Protein AF-A0A8X8AJ62-F1 (afdb_monomer_lite)

Radius of gyration: 15.15 Å; chains: 1; bounding box: 36×32×38 Å

Sequence (116 aa):
MSSTPMVYSGLHSRVGINNPIADGFCWTLLRCIHEDQKVLSAQRLALKAECNSKLAVALTIMEECFQSMVDPRTGIDMIPHALYNWGSDFARLNFFGFYTVVLEKDDVLVSAASVR

Foldseek 3Di:
DDPPPVVVVVLVVQALPWADDPPQKTKGKAEQDPDDVDDDPPVRVVSNVSRVVVLVVQLVVCPVVDDFDADPPPRDGLSNLLSNQPADPPPVSRNVPKIKMFMDGPNRTDHIDIDD

Structure (mmCIF, N/CA/C/O backbone):
data_AF-A0A8X8AJ62-F1
#
_entry.id   AF-A0A8X8AJ62-F1
#
loop_
_atom_site.group_PDB
_atom_site.id
_atom_site.type_symbol
_atom_site.label_atom_id
_atom_site.label_alt_id
_atom_site.label_comp_id
_atom_site.label_asym_id
_atom_site.label_entity_id
_atom_site.label_seq_id
_atom_site.pdbx_PDB_ins_code
_atom_site.Cartn_x
_atom_site.Cartn_y
_atom_site.Cartn_z
_atom_site.occupancy
_atom_site.B_iso_or_equiv
_atom_site.auth_seq_id
_atom_site.auth_comp_id
_atom_site.auth_asym_id
_atom_site.auth_atom_id
_atom_site.pdbx_PDB_model_num
ATOM 1 N N . MET A 1 1 ? 17.919 -17.410 22.016 1.00 38.44 1 MET A N 1
ATOM 2 C CA . MET A 1 1 ? 18.422 -16.394 21.066 1.00 38.44 1 MET A CA 1
ATOM 3 C C . MET A 1 1 ? 17.294 -16.083 20.097 1.00 38.44 1 MET A C 1
ATOM 5 O O . MET A 1 1 ? 16.982 -16.928 19.272 1.00 38.44 1 MET A O 1
ATOM 9 N N . SER A 1 2 ? 16.586 -14.964 20.275 1.00 44.19 2 SER A N 1
ATOM 10 C CA . SER A 1 2 ? 15.438 -14.624 19.426 1.00 44.19 2 SER A CA 1
ATOM 11 C C . SER A 1 2 ? 15.929 -14.179 18.048 1.00 44.19 2 SER A C 1
ATOM 13 O O . SER A 1 2 ? 16.673 -13.210 17.925 1.00 44.19 2 SER A O 1
ATOM 15 N N . SER A 1 3 ? 15.492 -14.873 17.007 1.00 51.97 3 SER A N 1
ATOM 16 C CA . SER A 1 3 ? 15.751 -14.629 15.579 1.00 51.97 3 SER A CA 1
ATOM 17 C C . SER A 1 3 ? 15.193 -13.295 15.035 1.00 51.97 3 SER A C 1
ATOM 19 O O . SER A 1 3 ? 15.229 -13.045 13.834 1.00 51.97 3 SER A O 1
ATOM 21 N N . THR A 1 4 ? 14.689 -12.413 15.897 1.00 64.69 4 THR A N 1
ATOM 22 C CA . THR A 1 4 ? 13.856 -11.253 15.552 1.00 64.69 4 THR A CA 1
ATOM 23 C C . THR A 1 4 ? 14.575 -10.059 14.895 1.00 64.69 4 THR A C 1
ATOM 25 O O . THR A 1 4 ? 13.979 -9.473 13.991 1.00 64.69 4 THR A O 1
ATOM 28 N N . PRO A 1 5 ? 15.833 -9.685 15.224 1.00 73.19 5 PRO A N 1
ATOM 29 C CA . PRO A 1 5 ? 16.467 -8.513 14.601 1.00 73.19 5 PRO A CA 1
ATOM 30 C C . PRO A 1 5 ? 16.886 -8.759 13.147 1.00 73.19 5 PRO A C 1
ATOM 32 O O . PRO A 1 5 ? 16.831 -7.856 12.318 1.00 73.19 5 PRO A O 1
ATOM 35 N N . MET A 1 6 ? 17.300 -9.992 12.843 1.00 78.62 6 MET A N 1
ATOM 36 C CA . MET A 1 6 ? 17.825 -10.379 11.531 1.00 78.62 6 MET A CA 1
ATOM 37 C C . MET A 1 6 ? 16.717 -10.468 10.479 1.00 78.62 6 MET A C 1
ATOM 39 O O . MET A 1 6 ? 16.909 -10.081 9.331 1.00 78.62 6 MET A O 1
ATOM 43 N N . VAL A 1 7 ? 15.535 -10.938 10.889 1.00 82.12 7 VAL A N 1
ATOM 44 C CA . VAL A 1 7 ? 14.348 -10.961 10.028 1.00 82.12 7 VAL A CA 1
ATOM 45 C C . VAL A 1 7 ? 13.894 -9.535 9.719 1.00 82.12 7 VAL A C 1
ATOM 47 O O . VAL A 1 7 ? 13.638 -9.218 8.561 1.00 82.12 7 VAL A O 1
ATOM 50 N N . TYR A 1 8 ? 13.872 -8.650 10.723 1.00 82.69 8 TYR A N 1
ATOM 51 C CA . TYR A 1 8 ? 13.519 -7.245 10.518 1.00 82.69 8 TYR A CA 1
ATOM 52 C C . TYR A 1 8 ? 14.479 -6.540 9.553 1.00 82.69 8 TYR A C 1
ATOM 54 O O . TYR A 1 8 ? 14.025 -5.910 8.601 1.00 82.69 8 TYR A O 1
ATOM 62 N N . SER A 1 9 ? 15.795 -6.660 9.756 1.00 85.62 9 SER A N 1
ATOM 63 C CA . SER A 1 9 ? 16.773 -6.022 8.866 1.00 85.62 9 SER A CA 1
ATOM 64 C C . SER A 1 9 ? 16.725 -6.593 7.446 1.00 85.62 9 SER A C 1
ATOM 66 O O . SER A 1 9 ? 16.845 -5.834 6.486 1.00 85.62 9 SER A O 1
ATOM 68 N N . GLY A 1 10 ? 16.491 -7.902 7.308 1.00 88.75 10 GLY A N 1
ATOM 69 C CA . GLY A 1 10 ? 16.342 -8.571 6.016 1.00 88.75 10 GLY A CA 1
ATOM 70 C C . GLY A 1 10 ? 15.068 -8.190 5.255 1.00 88.75 10 GLY A C 1
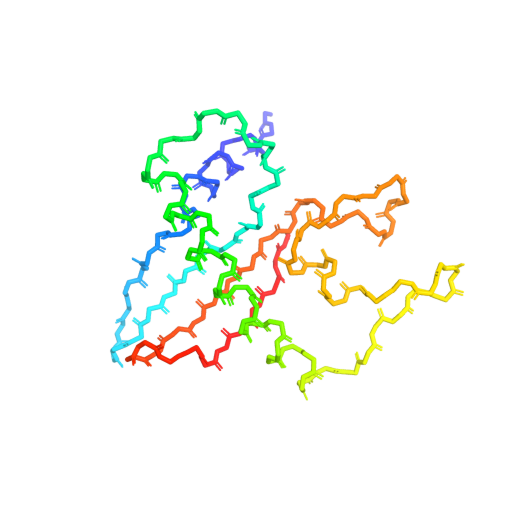ATO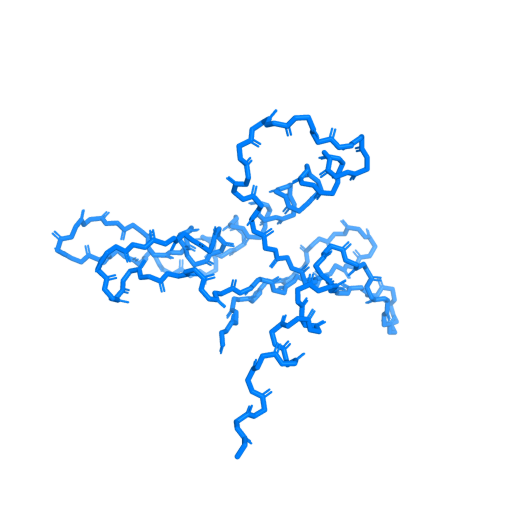M 71 O O . GLY A 1 10 ? 15.103 -8.092 4.032 1.00 88.75 10 GLY A O 1
ATOM 72 N N . LEU A 1 11 ? 13.953 -7.954 5.951 1.00 87.50 11 LEU A N 1
ATOM 73 C CA . LEU A 1 11 ? 12.733 -7.406 5.345 1.00 87.50 11 LEU A CA 1
ATOM 74 C C . LEU A 1 11 ? 12.929 -5.940 4.959 1.00 87.50 11 LEU A C 1
ATOM 76 O O . LEU A 1 11 ? 12.609 -5.541 3.843 1.00 87.50 11 LEU A O 1
ATOM 80 N N . HIS A 1 12 ? 13.505 -5.144 5.860 1.00 89.44 12 HIS A N 1
ATOM 81 C CA . HIS A 1 12 ? 13.691 -3.716 5.638 1.00 89.44 12 HIS A CA 1
ATOM 82 C C . HIS A 1 12 ? 14.611 -3.421 4.445 1.00 89.44 12 HIS A C 1
ATOM 84 O O . HIS A 1 12 ? 14.350 -2.490 3.688 1.00 89.44 12 HIS A O 1
ATOM 90 N N . SER A 1 13 ? 15.648 -4.237 4.226 1.00 90.81 13 SER A N 1
ATOM 91 C CA . SER A 1 13 ? 16.546 -4.095 3.073 1.00 90.81 13 SER A CA 1
ATOM 92 C C . SER A 1 13 ? 15.901 -4.443 1.727 1.00 90.81 13 SER A C 1
ATOM 94 O O . SER A 1 13 ? 16.476 -4.124 0.689 1.00 90.81 13 SER A O 1
ATOM 96 N N . ARG A 1 14 ? 14.719 -5.076 1.727 1.00 92.88 14 ARG A N 1
ATOM 97 C CA . ARG A 1 14 ? 13.964 -5.449 0.519 1.00 92.88 14 ARG A CA 1
ATOM 98 C C . ARG A 1 14 ? 12.863 -4.457 0.144 1.00 92.88 14 ARG A C 1
ATOM 100 O O . ARG A 1 14 ? 12.188 -4.665 -0.861 1.00 92.88 14 ARG A O 1
ATOM 107 N N . VAL A 1 15 ? 12.664 -3.401 0.933 1.00 94.06 15 VAL A N 1
ATOM 108 C CA . VAL A 1 15 ? 11.624 -2.401 0.662 1.00 94.06 15 VAL A CA 1
ATOM 109 C C . VAL A 1 15 ? 11.892 -1.690 -0.666 1.00 94.06 15 VAL A C 1
ATOM 111 O O . VAL A 1 15 ? 12.999 -1.217 -0.911 1.00 94.06 15 VAL A O 1
ATOM 114 N N . GLY A 1 16 ? 10.861 -1.613 -1.508 1.00 94.06 16 GLY A N 1
ATOM 115 C CA . GLY A 1 16 ? 10.889 -0.994 -2.834 1.00 94.06 16 GLY A CA 1
ATOM 116 C C . GLY A 1 16 ? 11.655 -1.785 -3.896 1.00 94.06 16 GLY A C 1
ATOM 117 O O . GLY A 1 16 ? 11.815 -1.300 -5.008 1.00 94.06 16 GLY A O 1
ATOM 118 N N . ILE A 1 17 ? 12.117 -3.003 -3.591 1.00 94.50 17 ILE A N 1
ATOM 119 C CA . ILE A 1 17 ? 12.693 -3.892 -4.604 1.00 94.50 17 ILE A CA 1
ATOM 120 C C . ILE A 1 17 ? 11.556 -4.594 -5.346 1.00 94.50 17 ILE A C 1
ATOM 122 O O . ILE A 1 17 ? 10.735 -5.269 -4.726 1.00 94.50 17 ILE A O 1
ATOM 126 N N . ASN A 1 18 ? 11.551 -4.471 -6.671 1.00 93.69 18 ASN A N 1
ATOM 127 C CA . ASN A 1 18 ? 10.657 -5.202 -7.564 1.00 93.69 18 ASN A CA 1
ATOM 128 C C . ASN A 1 18 ? 11.174 -6.641 -7.739 1.00 93.69 18 ASN A C 1
ATOM 130 O O . ASN A 1 18 ? 12.297 -6.853 -8.202 1.00 93.69 18 ASN A O 1
ATOM 134 N N . ASN A 1 19 ? 10.373 -7.630 -7.344 1.00 95.31 19 ASN A N 1
ATOM 135 C CA . ASN A 1 19 ? 10.713 -9.050 -7.415 1.00 95.31 19 ASN A CA 1
ATOM 136 C C . ASN A 1 19 ? 9.852 -9.729 -8.497 1.00 95.31 19 ASN A C 1
ATOM 138 O O . ASN A 1 19 ? 8.697 -10.073 -8.222 1.00 95.31 19 ASN A O 1
ATOM 142 N N . PRO A 1 20 ? 10.382 -9.932 -9.717 1.00 95.69 20 PRO A N 1
ATOM 143 C CA . PRO A 1 20 ? 9.636 -10.573 -10.793 1.00 95.69 20 PRO A CA 1
ATOM 144 C C . PRO A 1 20 ? 9.372 -12.052 -10.487 1.00 95.69 20 PRO A C 1
ATOM 146 O O . PRO A 1 20 ? 10.208 -12.748 -9.905 1.00 95.69 20 PRO A O 1
ATOM 149 N N . ILE A 1 21 ? 8.211 -12.531 -10.917 1.00 94.69 21 ILE A N 1
ATOM 150 C CA . ILE A 1 21 ? 7.796 -13.936 -10.892 1.00 94.69 21 ILE A CA 1
ATOM 151 C C . ILE A 1 21 ? 7.280 -14.334 -12.290 1.00 94.69 21 ILE A C 1
ATOM 153 O O . ILE A 1 21 ? 7.456 -13.594 -13.259 1.00 94.69 21 ILE A O 1
ATOM 157 N N . ALA A 1 22 ? 6.710 -15.533 -12.435 1.00 93.56 22 ALA A N 1
ATOM 158 C CA . ALA A 1 22 ? 6.205 -16.011 -13.724 1.00 93.56 22 ALA A CA 1
ATOM 159 C C . ALA A 1 22 ? 5.079 -15.118 -14.294 1.00 93.56 22 ALA A C 1
ATOM 161 O O . ALA A 1 22 ? 4.454 -14.346 -13.572 1.00 93.56 22 ALA A O 1
ATOM 162 N N . ASP A 1 23 ? 4.817 -15.252 -15.597 1.00 93.06 23 ASP A N 1
ATOM 163 C CA . ASP A 1 23 ? 3.658 -14.668 -16.294 1.00 93.06 23 ASP A CA 1
ATOM 164 C C . ASP A 1 23 ? 3.543 -13.131 -16.257 1.00 93.06 23 ASP A C 1
ATOM 166 O O . ASP A 1 23 ? 2.443 -12.579 -16.317 1.00 93.06 23 ASP A O 1
ATOM 170 N N . GLY A 1 24 ? 4.682 -12.434 -16.180 1.00 92.69 24 GLY A N 1
ATOM 171 C CA . GLY A 1 24 ? 4.733 -10.965 -16.192 1.00 92.69 24 GLY A CA 1
ATOM 172 C C . GLY A 1 24 ? 4.344 -10.319 -14.861 1.00 92.69 24 GLY A C 1
ATOM 173 O O . GLY A 1 24 ? 4.167 -9.104 -14.792 1.00 92.69 24 GLY A O 1
ATOM 174 N N . PHE A 1 25 ? 4.214 -11.115 -13.798 1.00 96.75 25 PHE A N 1
ATOM 175 C CA . PHE A 1 25 ? 3.936 -10.602 -12.466 1.00 96.75 25 PHE A CA 1
ATOM 176 C C . PHE A 1 25 ? 5.213 -10.168 -11.743 1.00 96.75 25 PHE A C 1
ATOM 178 O O . PHE A 1 25 ? 6.292 -10.737 -11.916 1.00 96.75 25 PHE A O 1
ATOM 185 N N . CYS A 1 26 ? 5.069 -9.191 -10.860 1.00 97.12 26 CYS A N 1
ATOM 186 C CA . CYS A 1 26 ? 6.109 -8.702 -9.973 1.00 97.12 26 CYS A CA 1
ATOM 187 C C . CYS A 1 26 ? 5.496 -8.395 -8.610 1.00 97.12 26 CYS A C 1
ATOM 189 O O . CYS A 1 26 ? 4.381 -7.886 -8.542 1.00 97.12 26 CYS A O 1
ATOM 191 N N . TRP A 1 27 ? 6.204 -8.690 -7.521 1.00 96.88 27 TRP A N 1
ATOM 192 C CA . TRP A 1 27 ? 5.787 -8.241 -6.197 1.00 96.88 27 TRP A CA 1
ATOM 193 C C . TRP A 1 27 ? 6.815 -7.309 -5.567 1.00 96.88 27 TRP A C 1
ATOM 195 O O . TRP A 1 27 ? 8.030 -7.486 -5.707 1.00 96.88 27 TRP A O 1
ATOM 205 N N . THR A 1 28 ? 6.310 -6.344 -4.808 1.00 97.19 28 THR A N 1
ATOM 206 C CA . THR A 1 28 ? 7.135 -5.343 -4.132 1.00 97.19 28 THR A CA 1
ATOM 207 C C . THR A 1 28 ? 6.710 -5.242 -2.680 1.00 97.19 28 THR A C 1
ATOM 209 O O . THR A 1 28 ? 5.526 -5.120 -2.362 1.00 97.19 28 THR A O 1
ATOM 212 N N . LEU A 1 29 ? 7.693 -5.301 -1.781 1.00 96.62 29 LEU A N 1
ATOM 213 C CA . LEU A 1 29 ? 7.486 -5.002 -0.371 1.00 96.62 29 LEU A CA 1
ATOM 214 C C . LEU A 1 29 ? 7.570 -3.489 -0.174 1.00 96.62 29 LEU A C 1
ATOM 216 O O . LEU A 1 29 ? 8.582 -2.872 -0.489 1.00 96.62 29 LEU A O 1
ATOM 220 N N . LEU A 1 30 ? 6.527 -2.891 0.371 1.00 96.38 30 LEU A N 1
ATOM 221 C CA . LEU A 1 30 ? 6.395 -1.461 0.592 1.00 96.38 30 LEU A CA 1
ATOM 222 C C . LEU A 1 30 ? 6.353 -1.149 2.081 1.00 96.38 30 LEU A C 1
ATOM 224 O O . LEU A 1 30 ? 5.873 -1.926 2.911 1.00 96.38 30 LEU A O 1
ATOM 228 N N . ARG A 1 31 ? 6.839 0.047 2.396 1.00 93.88 31 ARG A N 1
ATOM 229 C CA . ARG A 1 31 ? 6.711 0.677 3.703 1.00 93.88 31 ARG A CA 1
ATOM 230 C C . ARG A 1 31 ? 6.775 2.186 3.507 1.00 93.88 31 ARG A C 1
ATOM 232 O O . ARG A 1 31 ? 7.635 2.663 2.767 1.00 93.88 31 ARG A O 1
ATOM 239 N N . CYS A 1 32 ? 5.900 2.936 4.167 1.00 91.69 32 CYS A N 1
ATOM 240 C CA . CYS A 1 32 ? 5.981 4.389 4.185 1.00 91.69 32 CYS A CA 1
ATOM 241 C C . CYS A 1 32 ? 7.273 4.815 4.889 1.00 91.69 32 CYS A C 1
ATOM 243 O O . CYS A 1 32 ? 7.596 4.351 5.989 1.00 91.69 32 CYS A O 1
ATOM 245 N N . ILE A 1 33 ? 8.022 5.700 4.233 1.00 86.62 33 ILE A N 1
ATOM 246 C CA . ILE A 1 33 ? 9.291 6.231 4.732 1.00 86.62 33 ILE A CA 1
ATOM 247 C C . ILE A 1 33 ? 9.012 7.588 5.390 1.00 86.62 33 ILE A C 1
ATOM 249 O O . ILE A 1 33 ? 8.990 8.629 4.726 1.00 86.62 33 ILE A O 1
ATOM 253 N N . HIS A 1 34 ? 8.801 7.576 6.709 1.00 79.38 34 HIS A N 1
ATOM 254 C CA . HIS A 1 34 ? 8.453 8.761 7.514 1.00 79.38 34 HIS A CA 1
ATOM 255 C C . HIS A 1 34 ? 9.614 9.724 7.796 1.00 79.38 34 HIS A C 1
ATOM 257 O O . HIS A 1 34 ? 9.423 10.676 8.540 1.00 79.38 34 HIS A O 1
ATOM 263 N N . GLU A 1 35 ? 10.810 9.502 7.243 1.00 76.19 35 GLU A N 1
ATOM 264 C CA . GLU A 1 35 ? 11.964 10.357 7.545 1.00 76.19 35 GLU A CA 1
ATOM 265 C C . GLU A 1 35 ? 11.717 11.832 7.194 1.00 76.19 35 GLU A C 1
ATOM 267 O O . GLU A 1 35 ? 11.241 12.152 6.092 1.00 76.19 35 GLU A O 1
ATOM 272 N N . ASP A 1 36 ? 12.091 12.704 8.138 1.00 60.84 36 ASP A N 1
ATOM 273 C CA . ASP A 1 36 ? 12.166 14.151 7.955 1.00 60.84 36 ASP A CA 1
ATOM 274 C C . ASP A 1 36 ? 13.132 14.497 6.820 1.00 60.84 36 ASP A C 1
ATOM 276 O O . ASP A 1 36 ? 14.137 13.820 6.608 1.00 60.84 36 ASP A O 1
ATOM 280 N N . GLN A 1 37 ? 12.846 15.594 6.115 1.00 55.91 37 GLN A N 1
ATOM 281 C CA . GLN A 1 37 ? 13.537 16.083 4.911 1.00 55.91 37 GLN A CA 1
ATOM 282 C C . GLN A 1 37 ? 15.035 16.440 5.079 1.00 55.91 37 GLN A C 1
ATOM 284 O O . GLN A 1 37 ? 15.588 17.175 4.260 1.00 55.91 37 GLN A O 1
ATOM 289 N N . LYS A 1 38 ? 15.736 15.956 6.114 1.00 63.31 38 LYS A N 1
ATOM 290 C CA . LYS A 1 38 ? 17.199 16.063 6.177 1.00 63.31 38 LYS A CA 1
ATOM 291 C C . LYS A 1 38 ? 17.793 15.405 4.936 1.00 63.31 38 LYS A C 1
ATOM 293 O O . LYS A 1 38 ? 17.385 14.305 4.592 1.00 63.31 38 LYS A O 1
ATOM 298 N N . VAL A 1 39 ? 18.735 16.108 4.299 1.00 64.88 39 VAL A N 1
ATOM 299 C CA . VAL A 1 39 ? 19.394 15.810 3.011 1.00 64.88 39 VAL A CA 1
ATOM 300 C C . VAL A 1 39 ? 19.336 14.324 2.633 1.00 64.88 39 VAL A C 1
ATOM 302 O O . VAL A 1 39 ? 20.233 13.543 2.947 1.00 64.88 39 VAL A O 1
ATOM 305 N N . LEU A 1 40 ? 18.251 13.933 1.963 1.00 75.69 40 LEU A N 1
ATOM 306 C CA . LEU A 1 40 ? 18.111 12.605 1.385 1.00 75.69 40 LEU A CA 1
ATOM 307 C C . LEU A 1 40 ? 18.860 12.601 0.053 1.00 75.69 40 LEU A C 1
ATOM 309 O O . LEU A 1 40 ? 18.804 13.571 -0.705 1.00 75.69 40 LEU A O 1
ATOM 313 N N . SER A 1 41 ? 19.555 11.506 -0.257 1.00 87.88 41 SER A N 1
ATOM 314 C CA . SER A 1 41 ? 20.112 11.328 -1.598 1.00 87.88 41 SER A CA 1
ATOM 315 C C . SER A 1 41 ? 18.982 11.296 -2.636 1.00 87.88 41 SER A C 1
ATOM 317 O O . SER A 1 41 ? 17.859 10.887 -2.331 1.00 87.88 41 SER A O 1
ATOM 319 N N . ALA A 1 42 ? 19.276 11.676 -3.883 1.00 88.69 42 ALA A N 1
ATOM 320 C CA . ALA A 1 42 ? 18.298 11.616 -4.974 1.00 88.69 42 ALA A CA 1
ATOM 321 C C . ALA A 1 42 ? 17.677 10.213 -5.121 1.00 88.69 42 ALA A C 1
ATOM 323 O O . ALA A 1 42 ? 16.472 10.081 -5.312 1.00 88.69 42 ALA A O 1
ATOM 324 N N . GLN A 1 43 ? 18.485 9.164 -4.933 1.00 87.81 43 GLN A N 1
ATOM 325 C CA . GLN A 1 43 ? 18.038 7.767 -4.929 1.00 87.81 43 GLN A CA 1
ATOM 326 C C . GLN A 1 43 ? 17.009 7.493 -3.826 1.00 87.81 43 GLN A C 1
ATOM 328 O O . GLN A 1 43 ? 16.004 6.828 -4.060 1.00 87.81 43 GLN A O 1
ATOM 333 N N . ARG A 1 44 ? 17.228 8.030 -2.622 1.00 87.00 44 ARG A N 1
ATOM 334 C CA . ARG A 1 44 ? 16.330 7.824 -1.483 1.00 87.00 44 ARG A CA 1
ATOM 335 C C . ARG A 1 44 ? 15.028 8.609 -1.620 1.00 87.00 44 ARG A C 1
ATOM 337 O O . ARG A 1 44 ? 13.980 8.119 -1.209 1.00 87.00 44 ARG A O 1
ATOM 344 N N . LEU A 1 45 ? 15.084 9.793 -2.232 1.00 89.44 45 LEU A N 1
ATOM 345 C CA . LEU A 1 45 ? 13.894 10.556 -2.613 1.00 89.44 45 LEU A CA 1
ATOM 346 C C . LEU A 1 45 ? 13.066 9.818 -3.668 1.0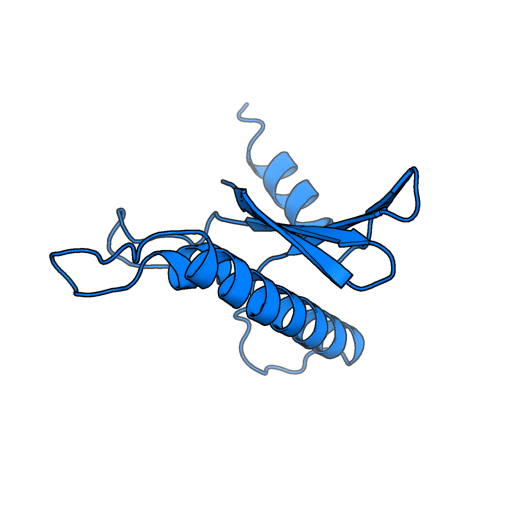0 89.44 45 LEU A C 1
ATOM 348 O O . LEU A 1 45 ? 11.854 9.714 -3.503 1.00 89.44 45 LEU A O 1
ATOM 352 N N . ALA A 1 46 ? 13.713 9.268 -4.700 1.00 90.62 46 ALA A N 1
ATOM 353 C CA . ALA A 1 46 ? 13.047 8.474 -5.729 1.00 90.62 46 ALA A CA 1
ATOM 354 C C . ALA A 1 46 ? 12.367 7.233 -5.129 1.00 90.62 46 ALA A C 1
ATOM 356 O O . ALA A 1 46 ? 11.178 7.032 -5.350 1.00 90.62 46 ALA A O 1
ATOM 357 N N . LEU A 1 47 ? 13.075 6.482 -4.276 1.00 91.31 47 LEU A N 1
ATOM 358 C CA . LEU A 1 47 ? 12.518 5.328 -3.564 1.00 91.31 47 LEU A CA 1
ATOM 359 C C . LEU A 1 47 ? 11.299 5.709 -2.712 1.00 91.31 47 LEU A C 1
ATOM 361 O O . LEU A 1 47 ? 10.285 5.018 -2.722 1.00 91.31 47 LEU A O 1
ATOM 365 N N . LYS A 1 48 ? 11.375 6.824 -1.974 1.00 91.69 48 LYS A N 1
ATOM 366 C CA . LYS A 1 48 ? 10.249 7.327 -1.175 1.00 91.69 48 LYS A CA 1
ATOM 367 C C . LYS A 1 48 ? 9.054 7.695 -2.054 1.00 91.69 48 LYS A C 1
ATOM 369 O O . LYS A 1 48 ? 7.929 7.356 -1.698 1.00 91.69 48 LYS A O 1
ATOM 374 N N . ALA A 1 49 ? 9.288 8.373 -3.176 1.00 92.44 49 ALA A N 1
ATOM 375 C CA . ALA A 1 49 ? 8.234 8.742 -4.115 1.00 92.44 49 ALA A CA 1
ATOM 376 C C . ALA A 1 49 ? 7.568 7.503 -4.733 1.00 92.44 49 ALA A C 1
ATOM 378 O O . ALA A 1 49 ? 6.342 7.423 -4.747 1.00 92.44 49 ALA A O 1
ATOM 379 N N . GLU A 1 50 ? 8.358 6.517 -5.164 1.00 93.19 50 GLU A N 1
ATOM 380 C CA . GLU A 1 50 ? 7.859 5.261 -5.728 1.00 93.19 50 GLU A CA 1
ATOM 381 C C . GLU A 1 50 ? 7.039 4.469 -4.701 1.00 93.19 50 GLU A C 1
ATOM 383 O O . GLU A 1 50 ? 5.882 4.136 -4.962 1.00 93.19 50 GLU A O 1
ATOM 388 N N . CYS A 1 51 ? 7.586 4.244 -3.500 1.00 94.50 51 CYS A N 1
ATOM 389 C CA . CYS A 1 51 ? 6.878 3.544 -2.428 1.00 94.50 51 CYS A CA 1
ATOM 390 C C . CYS A 1 51 ? 5.556 4.232 -2.077 1.00 94.50 51 CYS A C 1
ATOM 392 O O . CYS A 1 51 ? 4.529 3.566 -1.971 1.00 94.50 51 CYS A O 1
ATOM 394 N N . ASN A 1 52 ? 5.561 5.559 -1.921 1.00 93.94 52 ASN A N 1
ATOM 395 C CA . ASN A 1 52 ? 4.352 6.308 -1.590 1.00 93.94 52 ASN A CA 1
ATOM 396 C C . ASN A 1 52 ? 3.322 6.272 -2.726 1.00 93.94 52 ASN A C 1
ATOM 398 O O . ASN A 1 52 ? 2.132 6.155 -2.448 1.00 93.94 52 ASN A O 1
ATOM 402 N N . SER A 1 53 ? 3.756 6.330 -3.989 1.00 94.75 53 SER A N 1
ATOM 403 C CA . SER A 1 53 ? 2.849 6.222 -5.135 1.00 94.75 53 SER A CA 1
ATOM 404 C C . SER A 1 53 ? 2.174 4.851 -5.181 1.00 94.75 53 SER A C 1
ATOM 406 O O . SER A 1 53 ? 0.958 4.777 -5.345 1.00 94.75 53 SER A O 1
ATOM 408 N N . LYS A 1 54 ? 2.929 3.763 -4.977 1.00 96.25 54 LYS A N 1
ATOM 409 C CA . LYS A 1 54 ? 2.360 2.406 -4.943 1.00 96.25 54 LYS A CA 1
ATOM 410 C C . LYS A 1 54 ? 1.436 2.206 -3.736 1.00 96.25 54 LYS A C 1
ATOM 412 O O . LYS A 1 54 ? 0.380 1.597 -3.875 1.00 96.25 54 LYS A O 1
ATOM 417 N N . LEU A 1 55 ? 1.785 2.762 -2.571 1.00 97.19 55 LEU A N 1
ATOM 418 C CA . LEU A 1 55 ? 0.927 2.744 -1.379 1.00 97.19 55 LEU A CA 1
ATOM 419 C C . LEU A 1 55 ? -0.393 3.492 -1.591 1.00 97.19 55 LEU A C 1
ATOM 421 O O . LEU A 1 55 ? -1.424 3.026 -1.115 1.00 97.19 55 LEU A O 1
ATOM 425 N N . ALA A 1 56 ? -0.382 4.615 -2.314 1.00 96.56 56 ALA A N 1
ATOM 426 C CA . ALA A 1 56 ? -1.599 5.356 -2.630 1.00 96.56 56 ALA A CA 1
ATOM 427 C C . ALA A 1 56 ? -2.558 4.533 -3.505 1.00 96.56 56 ALA A C 1
ATOM 429 O O . ALA A 1 56 ? -3.745 4.468 -3.205 1.00 96.56 56 ALA A O 1
ATOM 430 N N . VAL A 1 57 ? -2.041 3.843 -4.527 1.00 96.94 57 VAL A N 1
ATOM 431 C CA . VAL A 1 57 ? -2.853 2.943 -5.367 1.00 96.94 57 VAL A CA 1
ATOM 432 C C . VAL A 1 57 ? -3.352 1.737 -4.563 1.00 96.94 57 VAL A C 1
ATOM 434 O O . VAL A 1 57 ? -4.523 1.376 -4.649 1.00 96.94 57 VAL A O 1
ATOM 437 N N . ALA A 1 58 ? -2.492 1.140 -3.732 1.00 97.44 58 ALA A N 1
ATOM 438 C CA . ALA A 1 58 ? -2.879 0.043 -2.847 1.00 97.44 58 ALA A CA 1
ATOM 439 C C . ALA A 1 58 ? -3.989 0.450 -1.863 1.00 97.44 58 ALA A C 1
ATOM 441 O O . ALA A 1 58 ? -4.868 -0.360 -1.573 1.00 97.44 58 ALA A O 1
ATOM 442 N N . LEU A 1 59 ? -3.973 1.695 -1.373 1.00 96.50 59 LEU A N 1
ATOM 443 C CA . LEU A 1 59 ? -5.031 2.224 -0.515 1.00 96.50 59 LEU A CA 1
ATOM 444 C C . LEU A 1 59 ? -6.373 2.248 -1.234 1.00 96.50 59 LEU A C 1
ATOM 446 O O . LEU A 1 59 ? -7.339 1.746 -0.673 1.00 96.50 59 LEU A O 1
ATOM 450 N N . THR A 1 60 ? -6.417 2.728 -2.477 1.00 95.50 60 THR A N 1
ATOM 451 C CA . THR A 1 60 ? -7.652 2.722 -3.271 1.00 95.50 60 THR A CA 1
ATOM 452 C C . THR A 1 60 ? -8.226 1.311 -3.406 1.00 95.50 60 THR A C 1
ATOM 454 O O . THR A 1 60 ? -9.407 1.112 -3.144 1.00 95.50 60 THR A O 1
ATOM 457 N N . ILE A 1 61 ? -7.391 0.305 -3.699 1.00 94.94 61 ILE A N 1
ATOM 458 C CA . ILE A 1 61 ? -7.853 -1.094 -3.763 1.00 94.94 61 ILE A CA 1
ATOM 459 C C . ILE A 1 61 ? -8.419 -1.554 -2.416 1.00 94.94 61 ILE A C 1
ATOM 461 O O . ILE A 1 61 ? -9.472 -2.187 -2.372 1.00 94.94 61 ILE A O 1
ATOM 465 N N . MET A 1 62 ? -7.736 -1.253 -1.308 1.00 95.00 62 MET A N 1
ATOM 466 C CA . MET A 1 62 ? -8.195 -1.655 0.023 1.00 95.00 62 MET A CA 1
ATOM 467 C C . MET A 1 62 ? -9.508 -0.959 0.415 1.00 95.00 62 MET A C 1
ATOM 469 O O . MET A 1 62 ? -10.375 -1.595 1.004 1.00 95.00 62 MET A O 1
ATOM 473 N N . GLU A 1 63 ? -9.681 0.316 0.077 1.00 94.06 63 GLU A N 1
ATOM 474 C CA . GLU A 1 63 ? -10.912 1.072 0.344 1.00 94.06 63 GLU A CA 1
ATOM 475 C C . GLU A 1 63 ? -12.093 0.593 -0.514 1.00 94.06 63 GLU A C 1
ATOM 477 O O . GLU A 1 63 ? -13.230 0.600 -0.051 1.00 94.06 63 GLU A O 1
ATOM 482 N N . GLU A 1 64 ? -11.839 0.135 -1.743 1.00 93.62 64 GLU A N 1
ATOM 483 C CA . GLU A 1 64 ? -12.866 -0.434 -2.624 1.00 93.62 64 GLU A CA 1
ATOM 484 C C . GLU A 1 64 ? -13.241 -1.876 -2.248 1.00 93.62 64 GLU A C 1
ATOM 486 O O . GLU A 1 64 ? -14.394 -2.284 -2.403 1.00 93.62 64 GLU A O 1
ATOM 491 N N . CYS A 1 65 ? -12.277 -2.665 -1.762 1.00 92.94 65 CYS A N 1
ATOM 492 C CA . CYS A 1 65 ? -12.468 -4.092 -1.489 1.00 92.94 65 CYS A CA 1
ATOM 493 C C . CYS A 1 65 ? -12.907 -4.405 -0.053 1.00 92.94 65 CYS A C 1
ATOM 495 O O . CYS A 1 65 ? -13.405 -5.505 0.201 1.00 92.94 65 CYS A O 1
ATOM 497 N N . PHE A 1 66 ? -12.717 -3.484 0.893 1.00 92.56 66 PHE A N 1
ATOM 498 C CA . PHE A 1 66 ? -13.018 -3.706 2.306 1.00 92.56 66 PHE A CA 1
ATOM 499 C C . PHE A 1 66 ? -13.994 -2.665 2.851 1.00 92.56 66 PHE A C 1
ATOM 501 O O . PHE A 1 66 ? -14.027 -1.511 2.437 1.00 92.56 66 PHE A O 1
ATOM 508 N N . GLN A 1 67 ? -14.791 -3.072 3.840 1.00 93.31 67 GLN A N 1
ATOM 509 C CA . GLN A 1 67 ? -15.612 -2.134 4.597 1.00 93.31 67 GLN A CA 1
ATOM 510 C C . GLN A 1 67 ? -14.716 -1.241 5.468 1.00 93.31 67 GLN A C 1
ATOM 512 O O . GLN A 1 67 ? -13.743 -1.728 6.047 1.00 93.31 67 GLN A O 1
ATOM 517 N N . SER A 1 68 ? -15.073 0.044 5.597 1.00 88.75 68 SER A N 1
ATOM 518 C CA . SER A 1 68 ? -14.338 0.987 6.450 1.00 88.75 68 SER A CA 1
ATOM 519 C C . SER A 1 68 ? -14.146 0.423 7.859 1.00 88.75 68 SER A C 1
ATOM 521 O O . SER A 1 68 ? -15.077 -0.103 8.480 1.00 88.75 68 SER A O 1
ATOM 523 N N . MET A 1 69 ? -12.915 0.531 8.353 1.00 92.88 69 MET A N 1
ATOM 524 C CA . MET A 1 69 ? -12.485 -0.077 9.601 1.00 92.88 69 MET A CA 1
ATOM 525 C C . MET A 1 69 ? -12.146 1.029 10.597 1.00 92.88 69 MET A C 1
ATOM 527 O O . MET A 1 69 ? -10.985 1.330 10.855 1.00 92.88 69 MET A O 1
ATOM 531 N N . VAL A 1 70 ? -13.182 1.656 11.151 1.00 96.12 70 VAL A N 1
ATOM 532 C CA . VAL A 1 70 ? -13.036 2.801 12.059 1.00 96.12 70 VAL A CA 1
ATOM 533 C C . VAL A 1 70 ? -12.915 2.340 13.509 1.00 96.12 70 VAL A C 1
ATOM 535 O O . VAL A 1 70 ? -13.756 1.593 14.010 1.00 96.12 70 VAL A O 1
ATOM 538 N N . ASP A 1 71 ? -11.895 2.824 14.220 1.00 95.12 71 ASP A N 1
ATOM 539 C CA . ASP A 1 71 ? -11.801 2.641 15.666 1.00 95.12 71 ASP A CA 1
ATOM 540 C C . ASP A 1 71 ? -12.904 3.443 16.376 1.00 95.12 71 ASP A C 1
ATOM 542 O O . ASP A 1 71 ? -12.923 4.673 16.291 1.00 95.12 71 ASP A O 1
ATOM 546 N N . PRO A 1 72 ? -13.795 2.797 17.144 1.00 94.19 72 PRO A N 1
ATOM 547 C CA . PRO A 1 72 ? -14.957 3.467 17.723 1.00 94.19 72 PRO A CA 1
ATOM 548 C C . PRO A 1 72 ? -14.608 4.454 18.844 1.00 94.19 72 PRO A C 1
ATOM 550 O O . PRO A 1 72 ? -15.479 5.194 19.291 1.00 94.19 72 PRO A O 1
ATOM 553 N N . ARG A 1 73 ? -13.364 4.460 19.345 1.00 94.75 73 ARG A N 1
ATOM 554 C CA . ARG A 1 73 ? -12.946 5.357 20.432 1.00 94.75 73 ARG A CA 1
ATOM 555 C C . ARG A 1 73 ? -12.323 6.644 19.908 1.00 94.75 73 ARG A C 1
ATOM 557 O O . ARG A 1 73 ? -12.483 7.678 20.545 1.00 94.75 73 ARG A O 1
ATOM 564 N N . THR A 1 74 ? -11.584 6.580 18.802 1.00 94.06 74 THR A N 1
ATOM 565 C CA . THR A 1 74 ? -10.882 7.742 18.230 1.00 94.06 74 THR A CA 1
ATOM 566 C C . THR A 1 74 ? -11.478 8.228 16.915 1.00 94.06 74 THR A C 1
ATOM 568 O O . THR A 1 74 ? -11.147 9.330 16.494 1.00 94.06 74 THR A O 1
ATOM 571 N N . GLY A 1 75 ? -12.325 7.431 16.256 1.00 94.62 75 GLY A N 1
ATOM 572 C CA . GLY A 1 75 ? -12.832 7.727 14.914 1.00 94.62 75 GLY A CA 1
ATOM 573 C C . GLY A 1 75 ? -11.784 7.552 13.809 1.00 94.62 75 GLY A C 1
ATOM 574 O O . GLY A 1 75 ? -11.999 8.002 12.690 1.00 94.62 75 GLY A O 1
ATOM 575 N N . ILE A 1 76 ? -10.642 6.928 14.113 1.00 94.50 76 ILE A N 1
ATOM 576 C CA . ILE A 1 76 ? -9.549 6.723 13.157 1.00 94.50 76 ILE A CA 1
ATOM 577 C C . ILE A 1 76 ? -9.878 5.563 12.218 1.00 94.50 76 ILE A C 1
ATOM 579 O O . ILE A 1 76 ? -10.141 4.459 12.694 1.00 94.50 76 ILE A O 1
ATOM 583 N N . ASP A 1 77 ? -9.780 5.786 10.905 1.00 94.31 77 ASP A N 1
ATOM 584 C CA . ASP A 1 77 ? -9.799 4.696 9.926 1.00 94.31 77 ASP A CA 1
ATOM 585 C C . ASP A 1 77 ? -8.472 3.926 9.955 1.00 94.31 77 ASP A C 1
ATOM 587 O O . ASP A 1 77 ? -7.390 4.475 9.716 1.00 94.31 77 ASP A O 1
ATOM 591 N N . MET A 1 78 ? -8.560 2.641 10.276 1.00 94.62 78 MET A N 1
ATOM 592 C CA . MET A 1 78 ? -7.425 1.750 10.444 1.00 94.62 78 MET A CA 1
ATOM 593 C C . MET A 1 78 ? -6.817 1.292 9.111 1.00 94.62 78 MET A C 1
ATOM 595 O O . MET A 1 78 ? -5.639 0.937 9.106 1.00 94.62 78 MET A O 1
ATOM 599 N N . ILE A 1 79 ? -7.553 1.316 7.991 1.00 95.12 79 ILE A N 1
ATOM 600 C CA . ILE A 1 79 ? -7.040 0.879 6.676 1.00 95.12 79 ILE A CA 1
ATOM 601 C C . ILE A 1 79 ? -5.828 1.721 6.231 1.00 95.12 79 ILE A C 1
ATOM 603 O O . ILE A 1 79 ? -4.746 1.148 6.044 1.00 95.12 79 ILE A O 1
ATOM 607 N N . PRO A 1 80 ? -5.925 3.063 6.121 1.00 94.56 80 PRO A N 1
ATOM 608 C CA . PRO A 1 80 ? -4.775 3.883 5.750 1.00 94.56 80 PRO A CA 1
ATOM 609 C C . PRO A 1 80 ? -3.658 3.814 6.796 1.00 94.56 80 PRO A C 1
ATOM 611 O O . PRO A 1 80 ? -2.483 3.802 6.436 1.00 94.56 80 PRO A O 1
ATOM 614 N N . HIS A 1 81 ? -3.997 3.693 8.084 1.00 94.50 81 HIS A N 1
ATOM 615 C CA . HIS A 1 81 ? -2.997 3.574 9.149 1.00 94.50 81 HIS A CA 1
ATOM 616 C C . HIS A 1 81 ? -2.162 2.293 9.017 1.00 94.50 81 HIS A C 1
ATOM 618 O O . HIS A 1 81 ? -0.946 2.339 9.223 1.00 94.50 81 HIS A O 1
ATOM 624 N N . ALA A 1 82 ? -2.790 1.173 8.644 1.00 94.25 82 ALA A N 1
ATOM 625 C CA . ALA A 1 82 ? -2.107 -0.088 8.388 1.00 94.25 82 ALA A CA 1
ATOM 626 C C . ALA A 1 82 ? -1.192 0.000 7.159 1.00 94.25 82 ALA A C 1
ATOM 628 O O . ALA A 1 82 ? -0.017 -0.357 7.250 1.00 94.25 82 ALA A O 1
ATOM 629 N N . LEU A 1 83 ? -1.690 0.534 6.036 1.00 94.88 83 LEU A N 1
ATOM 630 C CA . LEU A 1 83 ? -0.906 0.632 4.799 1.00 94.88 83 LEU A CA 1
ATOM 631 C C . LEU A 1 83 ? 0.282 1.591 4.900 1.00 94.88 83 LEU A C 1
ATOM 633 O O . LEU A 1 83 ? 1.371 1.263 4.429 1.00 94.88 83 LEU A O 1
ATOM 637 N N . TYR A 1 84 ? 0.092 2.751 5.531 1.00 94.56 84 TYR A N 1
ATOM 638 C CA . TYR A 1 84 ? 1.156 3.732 5.768 1.00 94.56 84 TYR A CA 1
ATOM 639 C C . TYR A 1 84 ? 1.958 3.457 7.041 1.00 94.56 84 TYR A C 1
ATOM 641 O O . TYR A 1 84 ? 2.755 4.308 7.455 1.00 94.56 84 TYR A O 1
ATOM 649 N N . ASN A 1 85 ? 1.764 2.281 7.656 1.00 94.12 85 ASN A N 1
ATOM 650 C CA . ASN A 1 85 ? 2.492 1.807 8.828 1.00 94.12 85 ASN A CA 1
ATOM 651 C C . ASN A 1 85 ? 2.647 2.898 9.903 1.00 94.12 85 ASN A C 1
ATOM 653 O O . ASN A 1 85 ? 3.743 3.134 10.423 1.00 94.12 85 ASN A O 1
ATOM 657 N N . TRP A 1 86 ? 1.550 3.605 10.194 1.00 93.56 86 TRP A N 1
ATOM 658 C CA . TRP A 1 86 ? 1.540 4.713 11.144 1.00 93.56 86 TRP A CA 1
ATOM 659 C C . TRP A 1 86 ? 1.634 4.206 12.583 1.00 93.56 86 TRP A C 1
ATOM 661 O O . TRP A 1 86 ? 0.932 3.286 13.007 1.00 93.56 86 TRP A O 1
ATOM 671 N N . GLY A 1 87 ? 2.551 4.807 13.341 1.00 91.88 87 GLY A N 1
A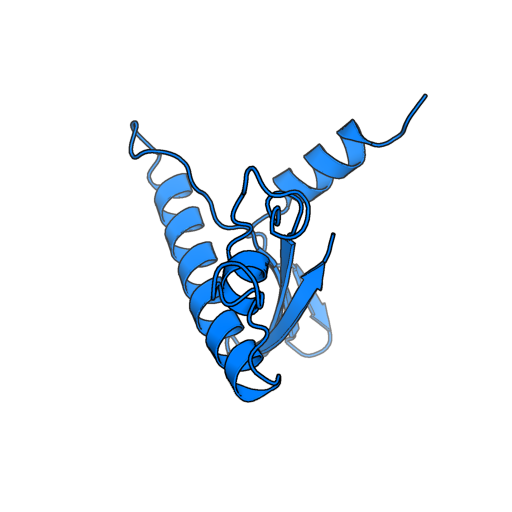TOM 672 C CA . GLY A 1 87 ? 2.704 4.545 14.767 1.00 91.88 87 GLY A CA 1
ATOM 673 C C . GLY A 1 87 ? 1.644 5.273 15.592 1.00 91.88 87 GLY A C 1
ATOM 674 O O . GLY A 1 87 ? 1.158 6.332 15.205 1.00 91.88 87 GLY A O 1
ATOM 675 N N . SER A 1 88 ? 1.312 4.712 16.752 1.00 92.12 88 SER A N 1
ATOM 676 C CA . SER A 1 88 ? 0.421 5.334 17.733 1.00 92.12 88 SER A CA 1
ATOM 677 C C . SER A 1 88 ? 0.821 4.919 19.145 1.00 92.12 88 SER A C 1
ATOM 679 O O . SER A 1 88 ? 1.271 3.789 19.354 1.00 92.12 88 SER A O 1
ATOM 681 N N . ASP A 1 89 ? 0.586 5.800 20.117 1.00 92.81 89 ASP A N 1
ATOM 682 C CA . ASP A 1 89 ? 0.709 5.484 21.546 1.00 92.81 89 ASP A CA 1
ATOM 683 C C . ASP A 1 89 ? -0.370 4.491 22.005 1.00 92.81 89 ASP A C 1
ATOM 685 O O . ASP A 1 89 ? -0.208 3.761 22.986 1.00 92.81 89 ASP A O 1
ATOM 689 N N . PHE A 1 90 ? -1.482 4.406 21.269 1.00 92.81 90 PHE A N 1
ATOM 690 C CA . PHE A 1 90 ? -2.490 3.386 21.500 1.00 92.81 90 PHE A CA 1
ATOM 691 C C . PHE A 1 90 ? -2.059 2.073 20.852 1.00 92.81 90 PHE A C 1
ATOM 693 O O . PHE A 1 90 ? -2.058 1.953 19.631 1.00 92.81 90 PHE A O 1
ATOM 700 N N . ALA A 1 91 ? -1.799 1.042 21.662 1.00 91.50 91 ALA A N 1
ATOM 701 C CA . ALA A 1 91 ? -1.341 -0.264 21.172 1.00 91.50 91 ALA A CA 1
ATOM 702 C C . ALA A 1 91 ? -2.216 -0.856 20.046 1.00 91.50 91 ALA A C 1
ATOM 704 O O . ALA A 1 91 ? -1.688 -1.416 19.090 1.00 91.50 91 ALA A O 1
ATOM 705 N N . ARG A 1 92 ? -3.543 -0.679 20.125 1.00 91.62 92 ARG A N 1
ATOM 706 C CA . ARG A 1 92 ? -4.506 -1.156 19.112 1.00 91.62 92 ARG A CA 1
ATOM 707 C C . ARG A 1 92 ? -4.437 -0.410 17.769 1.00 91.62 92 ARG A C 1
ATOM 709 O O . ARG A 1 92 ? -4.939 -0.922 16.783 1.00 91.62 92 ARG A O 1
ATOM 716 N N . LEU A 1 93 ? -3.838 0.783 17.749 1.00 94.62 93 LEU A N 1
ATOM 717 C CA . LEU A 1 93 ? -3.651 1.627 16.563 1.00 94.62 93 LEU A CA 1
ATOM 718 C C . LEU A 1 93 ? -2.174 1.750 16.170 1.00 94.62 93 LEU A C 1
ATOM 720 O O . LEU A 1 93 ? -1.816 2.603 15.363 1.00 94.62 93 LEU A O 1
ATOM 724 N N . ASN A 1 94 ? -1.292 0.942 16.764 1.00 94.06 94 ASN A N 1
ATOM 725 C CA . ASN A 1 94 ? 0.126 0.990 16.453 1.00 94.06 94 ASN A CA 1
ATOM 726 C C . ASN A 1 94 ? 0.453 0.052 15.285 1.00 94.06 94 ASN A C 1
ATOM 728 O O . ASN A 1 94 ? 0.755 -1.135 15.478 1.00 94.06 94 ASN A O 1
ATOM 732 N N . PHE A 1 95 ? 0.441 0.613 14.077 1.00 94.81 95 PHE A N 1
ATOM 733 C CA . PHE A 1 95 ? 0.723 -0.088 12.828 1.00 94.81 95 PHE A CA 1
ATOM 734 C C . PHE A 1 95 ? 2.176 0.053 12.364 1.00 94.81 95 PHE A C 1
ATOM 736 O O . PHE A 1 95 ? 2.518 -0.401 11.277 1.00 94.81 95 PHE A O 1
ATOM 743 N N . PHE A 1 96 ? 3.076 0.600 13.189 1.00 92.31 96 PHE A N 1
ATOM 744 C CA . PHE A 1 96 ? 4.477 0.800 12.805 1.00 92.31 96 PHE A CA 1
ATOM 745 C C . PHE A 1 96 ? 5.156 -0.475 12.280 1.00 92.31 96 PHE A C 1
ATOM 747 O O . PHE A 1 96 ? 5.978 -0.411 11.373 1.00 92.31 96 PHE A O 1
ATOM 754 N N . GLY A 1 97 ? 4.818 -1.647 12.823 1.00 91.06 97 GLY A N 1
ATOM 755 C CA . GLY A 1 97 ? 5.412 -2.924 12.412 1.00 91.06 97 GLY A CA 1
ATOM 756 C C . GLY A 1 97 ? 4.930 -3.480 11.069 1.00 91.06 97 GLY A C 1
ATOM 757 O O . GLY A 1 97 ? 5.491 -4.474 10.622 1.00 91.06 97 GLY A O 1
ATOM 758 N N . PHE A 1 98 ? 3.910 -2.885 10.450 1.00 93.88 98 PHE A N 1
ATOM 759 C CA . PHE A 1 98 ? 3.329 -3.409 9.219 1.00 93.88 98 PHE A CA 1
ATOM 760 C C . PHE A 1 98 ? 4.185 -3.089 7.992 1.00 93.88 98 PHE A C 1
ATOM 762 O O . PHE A 1 98 ? 4.873 -2.064 7.917 1.00 93.88 98 PHE A O 1
ATOM 769 N N . TYR A 1 99 ? 4.099 -3.993 7.026 1.00 95.19 99 TYR A N 1
ATOM 770 C CA . TYR A 1 99 ? 4.553 -3.830 5.655 1.00 95.19 99 TYR A CA 1
ATOM 771 C C . TYR A 1 99 ? 3.373 -4.064 4.718 1.00 95.19 99 TYR A C 1
ATOM 773 O O . TYR A 1 99 ? 2.441 -4.794 5.053 1.00 95.19 99 TYR A O 1
ATOM 781 N N . THR A 1 100 ? 3.444 -3.495 3.523 1.00 97.00 100 THR A N 1
ATOM 782 C CA . THR A 1 100 ? 2.454 -3.732 2.472 1.00 97.00 100 THR A CA 1
ATOM 783 C C . THR A 1 100 ? 3.119 -4.494 1.340 1.00 97.00 100 THR A C 1
ATOM 785 O O . THR A 1 100 ? 4.126 -4.047 0.812 1.00 97.00 100 THR A O 1
ATOM 788 N N . VAL A 1 101 ? 2.586 -5.643 0.953 1.0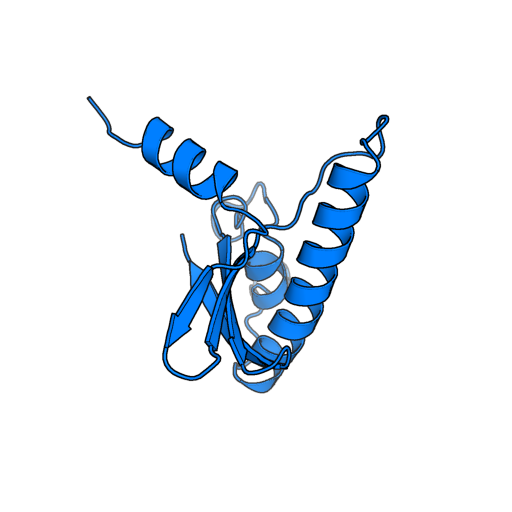0 97.00 101 VAL A N 1
ATOM 789 C CA . VAL A 1 101 ? 2.989 -6.357 -0.259 1.00 97.00 101 VAL A CA 1
ATOM 790 C C . VAL A 1 101 ? 2.019 -5.974 -1.362 1.00 97.00 101 VAL A C 1
ATOM 792 O O . VAL A 1 101 ? 0.808 -6.071 -1.174 1.00 97.00 101 VAL A O 1
ATOM 795 N N . VAL A 1 102 ? 2.545 -5.553 -2.506 1.00 97.62 102 VAL A N 1
ATOM 796 C CA . VAL A 1 102 ? 1.748 -5.322 -3.714 1.00 97.62 102 VAL A CA 1
ATOM 797 C C . VAL A 1 102 ? 2.147 -6.320 -4.783 1.00 97.62 102 VAL A C 1
ATOM 799 O O . VAL A 1 102 ? 3.317 -6.692 -4.876 1.00 97.62 102 VAL A O 1
ATOM 802 N N . LEU A 1 103 ? 1.165 -6.759 -5.562 1.00 97.75 103 LEU A N 1
ATOM 803 C CA . LEU A 1 103 ? 1.360 -7.572 -6.751 1.00 97.75 103 LEU A CA 1
ATOM 804 C C . LEU A 1 103 ? 0.990 -6.727 -7.966 1.00 97.75 103 LEU A C 1
ATOM 806 O O . LEU A 1 103 ? -0.106 -6.170 -8.032 1.00 97.75 103 LEU A O 1
ATOM 810 N N . GLU A 1 104 ? 1.903 -6.659 -8.919 1.00 97.38 104 GLU A N 1
ATOM 811 C CA . GLU A 1 104 ? 1.777 -5.924 -10.168 1.00 97.38 104 GLU A CA 1
ATOM 812 C C . GLU A 1 104 ? 1.855 -6.908 -11.340 1.00 97.38 104 GLU A C 1
ATOM 814 O O . GLU A 1 104 ? 2.571 -7.909 -11.270 1.00 97.38 104 GLU A O 1
ATOM 819 N N . LYS A 1 105 ? 1.122 -6.632 -12.417 1.00 96.75 105 LYS A N 1
ATOM 820 C CA . LYS A 1 105 ? 1.243 -7.313 -13.707 1.00 96.75 105 LYS A CA 1
ATOM 821 C C . LYS A 1 105 ? 1.355 -6.254 -14.789 1.00 96.75 105 LYS A C 1
ATOM 823 O O . LYS A 1 105 ? 0.456 -5.425 -14.890 1.00 96.75 105 LYS A O 1
ATOM 828 N N . ASP A 1 106 ? 2.430 -6.283 -15.573 1.00 91.69 106 ASP A N 1
ATOM 829 C CA . ASP A 1 106 ? 2.662 -5.299 -16.641 1.00 91.69 106 ASP A CA 1
ATOM 830 C C . ASP A 1 106 ? 2.484 -3.840 -16.141 1.00 91.69 106 ASP A C 1
ATOM 832 O O . ASP A 1 106 ? 1.760 -3.047 -16.736 1.00 91.69 106 ASP A O 1
ATOM 836 N N . ASP A 1 107 ? 3.089 -3.519 -14.986 1.00 87.75 107 ASP A N 1
ATOM 837 C CA . ASP A 1 107 ? 3.004 -2.230 -14.263 1.00 87.75 107 ASP A CA 1
ATOM 838 C C . ASP A 1 107 ? 1.615 -1.838 -13.711 1.00 87.75 107 ASP A C 1
ATOM 840 O O . ASP A 1 107 ? 1.437 -0.749 -13.161 1.00 87.75 107 ASP A O 1
ATOM 844 N N . VAL A 1 108 ? 0.624 -2.729 -13.786 1.00 94.06 108 VAL A N 1
ATOM 845 C CA . VAL A 1 108 ? -0.696 -2.537 -13.171 1.00 94.06 108 VAL A CA 1
ATOM 846 C C . VAL A 1 108 ? -0.743 -3.232 -11.816 1.00 94.06 108 VAL A C 1
ATOM 848 O O . VAL A 1 108 ? -0.575 -4.447 -11.733 1.00 94.06 108 VAL A O 1
ATOM 851 N N . LEU A 1 109 ? -1.021 -2.482 -10.748 1.00 95.94 109 LEU A N 1
ATOM 852 C CA . LEU A 1 109 ? -1.212 -3.030 -9.404 1.00 95.94 109 LEU A CA 1
ATOM 853 C C . LEU A 1 109 ? -2.548 -3.785 -9.340 1.00 95.94 109 LEU A C 1
ATOM 855 O O . LEU A 1 109 ? -3.612 -3.188 -9.476 1.00 95.94 109 LEU A O 1
ATOM 859 N N . VAL A 1 110 ? -2.490 -5.105 -9.145 1.00 95.25 110 VAL A N 1
ATOM 860 C CA . VAL A 1 110 ? -3.662 -6.001 -9.184 1.00 95.25 110 VAL A CA 1
ATOM 861 C C . VAL A 1 110 ? -4.117 -6.472 -7.806 1.00 95.25 110 VAL A C 1
ATOM 863 O O . VAL A 1 110 ? -5.256 -6.902 -7.650 1.00 95.25 110 VAL A O 1
ATOM 866 N N . SER A 1 111 ? -3.233 -6.449 -6.807 1.00 95.62 111 SER A N 1
ATOM 867 C CA . SER A 1 111 ? -3.556 -6.879 -5.446 1.00 95.62 111 SER A CA 1
ATOM 868 C C . SER A 1 111 ? -2.637 -6.221 -4.423 1.00 95.62 111 SER A C 1
ATOM 870 O O . SER A 1 111 ? -1.478 -5.915 -4.716 1.00 95.62 111 SER A O 1
ATOM 872 N N . ALA A 1 112 ? -3.156 -6.033 -3.212 1.00 96.81 112 ALA A N 1
ATOM 873 C CA . ALA A 1 112 ? -2.434 -5.499 -2.071 1.00 96.81 112 ALA A CA 1
ATOM 874 C C . ALA A 1 112 ? -2.742 -6.321 -0.813 1.00 96.81 112 ALA A C 1
ATOM 876 O O . ALA A 1 112 ? -3.864 -6.782 -0.607 1.00 96.81 112 ALA A O 1
ATOM 877 N N . ALA A 1 113 ? -1.741 -6.484 0.046 1.00 95.75 113 ALA A N 1
ATOM 878 C CA . ALA A 1 113 ? -1.881 -7.122 1.346 1.00 95.75 113 ALA A CA 1
ATOM 879 C C . ALA A 1 113 ? -1.030 -6.393 2.384 1.00 95.75 113 ALA A C 1
ATOM 881 O O . ALA A 1 113 ? 0.125 -6.069 2.122 1.00 95.75 113 ALA A O 1
ATOM 882 N N . SER A 1 114 ? -1.569 -6.175 3.582 1.00 93.81 114 SER A N 1
ATOM 883 C CA . SER A 1 114 ? -0.802 -5.658 4.718 1.00 93.81 114 SER A CA 1
ATOM 884 C C . SER A 1 114 ? -0.436 -6.806 5.661 1.00 93.81 114 SER A C 1
ATOM 886 O O . SER A 1 114 ? -1.297 -7.609 6.020 1.00 93.81 114 SER A O 1
ATOM 888 N N . VAL A 1 115 ? 0.840 -6.914 6.036 1.00 92.44 115 VAL A N 1
ATOM 889 C CA . VAL A 1 115 ? 1.401 -8.028 6.819 1.00 92.44 115 VAL A CA 1
ATOM 890 C C . VAL A 1 115 ? 2.249 -7.519 7.984 1.00 92.44 115 VAL A C 1
ATOM 892 O O . VAL A 1 115 ? 2.897 -6.475 7.881 1.00 92.44 115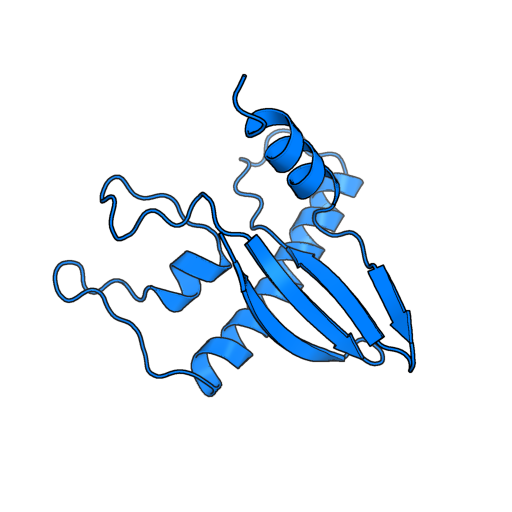 VAL A O 1
ATOM 895 N N . ARG A 1 116 ? 2.258 -8.268 9.090 1.00 86.69 116 ARG A N 1
ATOM 896 C CA . ARG A 1 116 ? 3.052 -7.998 10.295 1.00 86.69 116 ARG A CA 1
ATOM 897 C C . ARG A 1 116 ? 3.563 -9.289 10.917 1.00 86.69 116 ARG A C 1
ATOM 899 O O . ARG A 1 116 ? 2.787 -10.268 10.930 1.00 86.69 116 ARG A O 1
#

InterPro domains:
  IPR056511 Increased DNA methylation 1, C-terminal [PF23209] (66-116)

Organism: Populus tomentosa (NCBI:txid118781)

pLDDT: mean 90.04, std 10.72, range [38.44, 97.75]

Secondary structure (DSSP, 8-state):
---HHHHHHHHHTTBT-EEE-GGGEEEEEE------SS---HHHHHHHHHHHHHHHHHHHHHHHHS---B-TTT--BHHHHHHTT---SSGGG--TT-EEEEEEETTEEEEEEEE-